Protein AF-A0A6J4I215-F1 (afdb_monomer_lite)
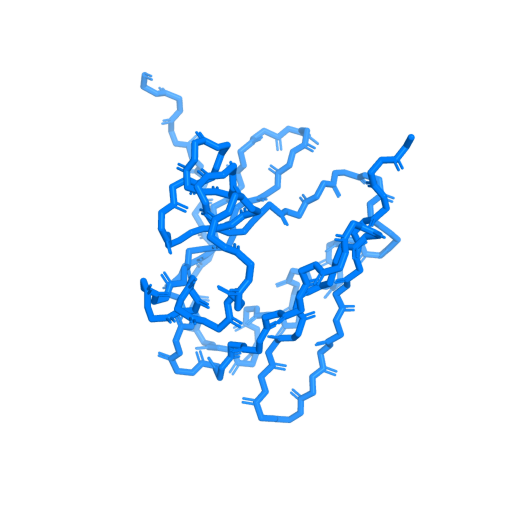
Secondary structure (DSSP, 8-state):
---EEEEE-SSEEEEEETTS-EEEEEGGGEEEEEEETTTEEEEEE-GGGGGG--SHHHHHHHHHHH-SSEEEEETTSTTHHHHHHHHHHHH-PPEEE----

Structure (mmCIF, N/CA/C/O backbone):
data_AF-A0A6J4I215-F1
#
_entry.id   AF-A0A6J4I215-F1
#
loop_
_atom_site.group_PDB
_atom_site.id
_atom_site.type_symbol
_atom_site.label_atom_id
_atom_site.label_alt_id
_atom_site.label_comp_id
_atom_site.label_asym_id
_atom_site.label_entity_id
_atom_site.label_seq_id
_atom_site.pdbx_PDB_ins_code
_atom_site.Cartn_x
_atom_site.Cartn_y
_atom_site.Cartn_z
_atom_site.occupancy
_atom_site.B_iso_or_equiv
_atom_site.auth_seq_id
_atom_site.auth_comp_id
_atom_site.auth_asym_id
_atom_site.auth_atom_id
_atom_site.pdbx_PDB_model_num
ATOM 1 N N . GLU A 1 1 ? 19.430 -6.767 2.133 1.00 45.41 1 GLU A N 1
ATOM 2 C CA . GLU A 1 1 ? 18.292 -6.791 1.190 1.00 45.41 1 GLU A CA 1
ATOM 3 C C . GLU A 1 1 ? 17.007 -6.481 1.953 1.00 45.41 1 GLU A C 1
ATOM 5 O O . GLU A 1 1 ? 16.701 -7.161 2.928 1.00 45.41 1 GLU A O 1
ATOM 10 N N . TRP A 1 2 ? 16.311 -5.398 1.606 1.00 57.34 2 TRP A N 1
ATOM 11 C CA . TRP A 1 2 ? 15.031 -5.043 2.226 1.00 57.34 2 TRP A CA 1
ATOM 12 C C . TRP A 1 2 ? 13.935 -5.796 1.479 1.00 57.34 2 TRP A C 1
ATOM 14 O O . TRP A 1 2 ? 13.482 -5.339 0.437 1.00 57.34 2 TRP A O 1
ATOM 24 N N . ASN A 1 3 ? 13.563 -6.982 1.958 1.00 79.44 3 ASN A N 1
ATOM 25 C CA . ASN A 1 3 ? 12.494 -7.739 1.319 1.00 79.44 3 ASN A CA 1
ATOM 26 C C . ASN A 1 3 ? 11.148 -7.151 1.766 1.00 79.44 3 ASN A C 1
ATOM 28 O O . ASN A 1 3 ? 10.837 -7.160 2.965 1.00 79.44 3 ASN A O 1
ATOM 32 N N . THR A 1 4 ? 10.392 -6.592 0.824 1.00 87.62 4 THR A N 1
ATOM 33 C CA . THR A 1 4 ? 9.018 -6.141 1.047 1.00 87.62 4 THR A CA 1
ATOM 34 C C . THR A 1 4 ? 8.058 -7.097 0.359 1.00 87.62 4 THR A C 1
ATOM 36 O O . THR A 1 4 ? 8.311 -7.563 -0.748 1.00 87.62 4 THR A O 1
ATOM 39 N N . SER A 1 5 ? 6.952 -7.410 1.024 1.00 91.69 5 SER A N 1
ATOM 40 C CA . SER A 1 5 ? 5.907 -8.263 0.471 1.00 91.69 5 SER A CA 1
ATOM 41 C C . SER A 1 5 ? 4.550 -7.586 0.559 1.00 91.69 5 SER A C 1
ATOM 43 O O . SER A 1 5 ? 4.274 -6.787 1.460 1.00 91.69 5 SER A O 1
ATOM 45 N N . TYR A 1 6 ? 3.711 -7.914 -0.417 1.00 94.38 6 TYR A N 1
ATOM 46 C CA . TYR A 1 6 ? 2.378 -7.360 -0.585 1.00 94.38 6 TYR A CA 1
ATOM 47 C C . TYR A 1 6 ? 1.407 -8.526 -0.658 1.00 94.38 6 TYR A C 1
ATOM 49 O O . TYR A 1 6 ? 1.625 -9.481 -1.401 1.00 94.38 6 TYR A O 1
ATOM 57 N N . THR A 1 7 ? 0.347 -8.467 0.133 1.00 94.94 7 THR A N 1
ATOM 58 C CA . THR A 1 7 ? -0.722 -9.463 0.092 1.00 94.94 7 THR A CA 1
ATOM 59 C C . THR A 1 7 ? -2.032 -8.750 -0.167 1.00 94.94 7 THR A C 1
ATOM 61 O O . THR A 1 7 ? -2.431 -7.880 0.607 1.00 94.94 7 THR A O 1
ATOM 64 N N . VAL A 1 8 ? -2.670 -9.121 -1.271 1.00 95.75 8 VAL A N 1
ATOM 65 C CA . VAL A 1 8 ? -4.007 -8.672 -1.651 1.00 95.75 8 VAL A CA 1
ATOM 66 C C . VAL A 1 8 ? -5.025 -9.581 -0.963 1.00 95.75 8 VAL A C 1
ATOM 68 O O . VAL A 1 8 ? -4.913 -10.804 -1.045 1.00 95.75 8 VAL A O 1
ATOM 71 N N . SER A 1 9 ? -6.005 -8.992 -0.285 1.00 95.62 9 SER A N 1
ATOM 72 C CA . SER A 1 9 ? -7.162 -9.686 0.288 1.00 95.6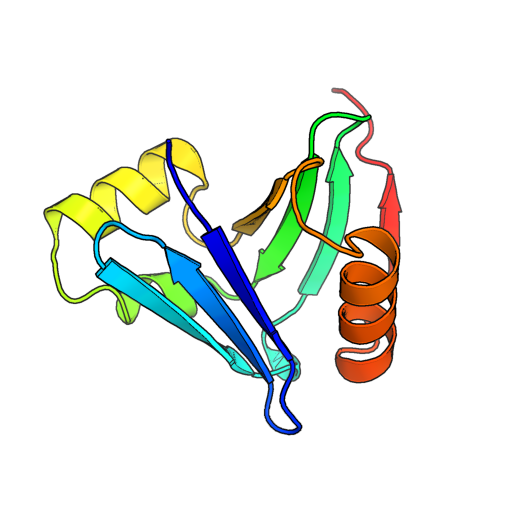2 9 SER A CA 1
ATOM 73 C C . SER A 1 9 ? -8.464 -8.976 -0.095 1.00 95.62 9 SER A C 1
ATOM 75 O O . SER A 1 9 ? -8.471 -7.936 -0.758 1.00 95.62 9 SER A O 1
ATOM 77 N N . ASP A 1 10 ? -9.605 -9.544 0.287 1.00 95.38 10 ASP A N 1
ATOM 78 C CA . ASP A 1 10 ? -10.909 -8.924 0.022 1.00 95.38 10 ASP A CA 1
ATOM 79 C C . ASP A 1 10 ? -11.117 -7.629 0.806 1.00 95.38 10 ASP A C 1
ATOM 81 O O . ASP A 1 10 ? -11.726 -6.695 0.290 1.00 95.38 10 ASP A O 1
ATOM 85 N N . ASP A 1 11 ? -10.545 -7.524 2.004 1.00 94.75 11 ASP A N 1
ATOM 86 C CA . ASP A 1 11 ? -10.675 -6.349 2.861 1.00 94.75 11 ASP A CA 1
ATOM 87 C C . ASP A 1 11 ? -9.615 -5.268 2.599 1.00 94.75 11 ASP A C 1
ATOM 89 O O . ASP A 1 11 ? -9.881 -4.094 2.869 1.00 94.75 11 ASP A O 1
ATOM 93 N N . GLY A 1 12 ? -8.455 -5.609 2.022 1.00 96.38 12 GLY A N 1
ATOM 94 C CA . GLY A 1 12 ? -7.431 -4.606 1.747 1.00 96.38 12 GLY A CA 1
ATOM 95 C C . GLY A 1 12 ? -6.099 -5.111 1.199 1.00 96.38 12 GLY A C 1
ATOM 96 O O . GLY A 1 12 ? -5.935 -6.246 0.753 1.00 96.38 12 GLY A O 1
ATOM 97 N N . LEU A 1 13 ? -5.115 -4.217 1.262 1.00 96.50 13 LEU A N 1
ATOM 98 C CA . LEU A 1 13 ? -3.722 -4.472 0.927 1.00 96.50 13 LEU A CA 1
ATOM 99 C C . LEU A 1 13 ? -2.892 -4.552 2.206 1.00 96.50 13 LEU A C 1
ATOM 101 O O . LEU A 1 13 ? -2.852 -3.611 3.000 1.00 96.50 13 LEU A O 1
ATOM 105 N N . THR A 1 14 ? -2.164 -5.650 2.378 1.00 95.56 14 THR A N 1
ATOM 106 C CA . THR A 1 14 ? -1.192 -5.794 3.462 1.00 95.56 14 THR A CA 1
ATOM 107 C C . THR A 1 14 ? 0.220 -5.572 2.934 1.00 95.56 14 THR A C 1
ATOM 109 O O . THR A 1 14 ? 0.678 -6.320 2.075 1.00 95.56 14 THR A O 1
ATOM 112 N N . TYR A 1 15 ? 0.916 -4.573 3.475 1.00 94.00 15 TYR A N 1
ATOM 113 C CA . TYR A 1 15 ? 2.329 -4.288 3.225 1.00 94.00 15 TYR A CA 1
ATOM 114 C C . TYR A 1 15 ? 3.176 -4.807 4.384 1.00 94.00 15 TYR A C 1
ATOM 116 O O . TYR A 1 15 ? 2.929 -4.461 5.544 1.00 94.00 15 TYR A O 1
ATOM 124 N N . ARG A 1 16 ? 4.184 -5.625 4.081 1.00 92.44 16 ARG A N 1
ATOM 125 C CA . ARG A 1 16 ? 5.117 -6.167 5.070 1.00 92.44 16 ARG A CA 1
ATOM 126 C C . ARG A 1 16 ? 6.556 -5.928 4.662 1.00 92.44 16 ARG A C 1
ATOM 128 O O . ARG A 1 16 ? 6.897 -5.956 3.485 1.00 92.44 16 ARG A O 1
ATOM 135 N N . THR A 1 17 ? 7.410 -5.752 5.655 1.00 89.00 17 THR A N 1
ATOM 136 C CA . THR A 1 17 ? 8.855 -5.628 5.478 1.00 89.00 17 THR A CA 1
ATOM 137 C C . THR A 1 17 ? 9.583 -6.641 6.354 1.00 89.00 17 THR A C 1
ATOM 139 O O . THR A 1 17 ? 9.127 -6.994 7.446 1.00 89.00 17 THR A O 1
ATOM 142 N N . SER A 1 18 ? 10.770 -7.063 5.925 1.00 86.50 18 SER A N 1
ATOM 143 C CA . SER A 1 18 ? 11.624 -7.970 6.703 1.00 86.50 18 SER A CA 1
ATOM 144 C C . SER A 1 18 ? 12.066 -7.408 8.061 1.00 86.50 18 SER A C 1
ATOM 146 O O . SER A 1 18 ? 12.369 -8.178 8.967 1.00 86.50 18 SER A O 1
ATOM 148 N N . ASN A 1 19 ? 12.067 -6.081 8.243 1.00 84.12 19 ASN A N 1
ATOM 149 C CA . ASN A 1 19 ? 12.391 -5.433 9.520 1.00 84.12 19 ASN A CA 1
ATOM 150 C C . ASN A 1 19 ? 11.190 -5.302 10.481 1.00 84.12 19 ASN A C 1
ATOM 152 O O . ASN A 1 19 ? 11.314 -4.636 11.507 1.00 84.12 19 ASN A O 1
ATOM 156 N N . GLY A 1 20 ? 10.047 -5.926 10.172 1.00 86.19 20 GLY A N 1
ATOM 157 C CA . GLY A 1 20 ? 8.922 -6.061 11.100 1.00 86.19 20 GLY A CA 1
ATOM 158 C C . GLY A 1 20 ? 7.827 -4.998 10.982 1.00 86.19 20 GLY A C 1
ATOM 159 O O . GLY A 1 20 ? 6.988 -4.900 11.878 1.00 86.19 20 GLY A O 1
ATOM 160 N N . ILE A 1 21 ? 7.794 -4.207 9.903 1.00 89.69 21 ILE A N 1
ATOM 161 C CA . ILE A 1 21 ? 6.627 -3.371 9.589 1.00 89.69 21 ILE A CA 1
ATOM 162 C C . ILE A 1 21 ? 5.565 -4.274 8.957 1.00 89.69 21 ILE A C 1
ATOM 164 O O . ILE A 1 21 ? 5.852 -5.019 8.025 1.00 89.69 21 ILE A O 1
ATOM 168 N N . ALA A 1 22 ? 4.338 -4.203 9.468 1.00 91.88 22 ALA A N 1
ATOM 169 C CA . ALA A 1 22 ? 3.168 -4.862 8.905 1.00 91.88 22 ALA A CA 1
ATOM 170 C C . ALA A 1 22 ? 1.996 -3.880 8.963 1.00 91.88 22 ALA A C 1
ATOM 172 O O . ALA A 1 22 ? 1.533 -3.538 10.050 1.00 91.88 22 ALA A O 1
ATOM 173 N N . LEU A 1 23 ? 1.572 -3.392 7.801 1.00 93.12 23 LEU A N 1
ATOM 174 C CA . LEU A 1 23 ? 0.523 -2.389 7.653 1.00 93.12 23 LEU A CA 1
ATOM 175 C C . LEU A 1 23 ? -0.613 -2.984 6.844 1.00 93.12 23 LEU A C 1
ATOM 177 O O . LEU A 1 23 ? -0.382 -3.480 5.743 1.00 93.12 23 LEU A O 1
ATOM 181 N N . HIS A 1 24 ? -1.824 -2.910 7.376 1.00 95.81 24 HIS A N 1
ATOM 182 C CA . HIS A 1 24 ? -3.023 -3.256 6.636 1.00 95.81 24 HIS A CA 1
ATOM 183 C C . HIS A 1 24 ? -3.750 -1.979 6.206 1.00 95.81 24 HIS A C 1
ATOM 185 O O . HIS A 1 24 ? -4.050 -1.112 7.033 1.00 95.81 24 HIS A O 1
ATOM 191 N N . TYR A 1 25 ? -4.024 -1.868 4.912 1.00 95.75 25 TYR A N 1
ATOM 192 C CA . TYR A 1 25 ? -4.741 -0.757 4.308 1.00 95.75 25 TYR A CA 1
ATOM 193 C C . TYR A 1 25 ? -6.046 -1.266 3.706 1.00 95.75 25 TYR A C 1
ATOM 195 O O . TYR A 1 25 ? -5.998 -1.894 2.646 1.00 95.75 25 TYR A O 1
ATOM 203 N N . PRO A 1 26 ? -7.204 -0.961 4.321 1.00 96.50 26 PRO A N 1
ATOM 204 C CA . PRO A 1 26 ? -8.484 -1.202 3.678 1.00 96.50 26 PRO A CA 1
ATOM 205 C C . PRO A 1 26 ? -8.519 -0.536 2.304 1.00 96.50 26 PRO A C 1
ATOM 207 O O . PRO A 1 26 ? -7.931 0.536 2.126 1.00 96.50 26 PRO A O 1
ATOM 210 N N . TRP A 1 27 ? -9.232 -1.112 1.337 1.00 96.25 27 TRP A N 1
ATOM 211 C CA . TRP A 1 27 ? -9.277 -0.549 -0.022 1.00 96.25 27 TRP A CA 1
ATOM 212 C C . TRP A 1 27 ? -9.729 0.917 -0.054 1.00 96.25 27 TRP A C 1
ATOM 214 O O . TRP A 1 27 ? -9.187 1.714 -0.814 1.00 96.25 27 TRP A O 1
ATOM 224 N N . THR A 1 28 ? -10.627 1.312 0.854 1.00 95.38 28 THR A N 1
ATOM 225 C CA . THR A 1 28 ? -11.104 2.697 1.035 1.00 95.38 28 THR A CA 1
ATOM 226 C C . THR A 1 28 ? -10.015 3.689 1.464 1.00 95.38 28 THR A C 1
ATOM 228 O O . THR A 1 28 ? -10.210 4.906 1.380 1.00 95.38 28 THR A O 1
ATOM 231 N N . HIS A 1 29 ? -8.876 3.195 1.953 1.00 95.44 29 HIS A N 1
ATOM 232 C CA . HIS A 1 29 ? -7.734 3.997 2.386 1.00 95.44 29 HIS A CA 1
ATOM 233 C C . HIS A 1 29 ? -6.672 4.141 1.294 1.00 95.44 29 HIS A C 1
ATOM 235 O O . HIS A 1 29 ? -5.794 4.991 1.447 1.00 95.44 29 HIS A O 1
ATOM 241 N N . VAL A 1 30 ? -6.750 3.358 0.215 1.00 96.06 30 VAL A N 1
ATOM 242 C CA . VAL A 1 30 ? -5.930 3.535 -0.987 1.00 96.06 30 VAL A CA 1
ATOM 243 C C . VAL A 1 30 ? -6.503 4.707 -1.783 1.00 96.06 30 VAL A C 1
ATOM 245 O O . VAL A 1 30 ? -7.710 4.802 -1.986 1.00 96.06 30 VAL A O 1
ATOM 248 N N . ARG A 1 31 ? -5.650 5.654 -2.176 1.00 95.19 31 ARG A N 1
ATOM 249 C CA . ARG A 1 31 ? -6.074 6.926 -2.785 1.00 95.19 31 ARG A CA 1
ATOM 250 C C . ARG A 1 31 ? -5.703 7.036 -4.254 1.00 95.19 31 ARG A C 1
ATOM 252 O O . ARG A 1 31 ? -6.486 7.560 -5.037 1.00 95.19 31 ARG A O 1
ATOM 259 N N . GLU A 1 32 ? -4.524 6.551 -4.614 1.00 95.12 32 GLU A N 1
ATOM 260 C CA . GLU A 1 32 ? -3.958 6.685 -5.954 1.00 95.12 32 GLU A CA 1
ATOM 261 C C . GLU A 1 32 ? -2.761 5.740 -6.085 1.00 95.12 32 GLU A C 1
ATOM 263 O O . GLU A 1 32 ? -2.110 5.415 -5.088 1.00 95.12 32 GLU A O 1
ATOM 268 N N . ILE A 1 33 ? -2.449 5.327 -7.313 1.00 94.19 33 ILE A N 1
ATOM 269 C CA . ILE A 1 33 ? -1.149 4.736 -7.628 1.00 94.19 33 ILE A CA 1
ATOM 270 C C . ILE A 1 33 ? -0.403 5.669 -8.570 1.00 94.19 33 ILE A C 1
ATOM 272 O O . ILE A 1 33 ? -0.900 5.987 -9.650 1.00 94.19 33 ILE A O 1
ATOM 276 N N . ARG A 1 34 ? 0.812 6.047 -8.184 1.00 92.31 34 ARG A N 1
ATOM 277 C CA . ARG A 1 34 ? 1.728 6.830 -9.005 1.00 92.31 34 ARG A CA 1
ATOM 278 C C . ARG A 1 34 ? 2.837 5.935 -9.538 1.00 92.31 34 ARG A C 1
ATOM 280 O O . ARG A 1 34 ? 3.572 5.334 -8.761 1.00 92.31 34 ARG A O 1
ATOM 287 N N . ALA A 1 35 ? 2.981 5.857 -10.853 1.00 81.25 35 ALA A N 1
ATOM 288 C CA . ALA A 1 35 ? 4.180 5.292 -11.460 1.00 81.25 35 ALA A CA 1
ATOM 289 C C . ALA A 1 35 ? 5.313 6.326 -11.362 1.00 81.25 35 ALA A C 1
ATOM 291 O O . ALA A 1 35 ? 5.153 7.447 -11.844 1.00 81.25 35 ALA A O 1
ATOM 292 N N . ASP A 1 36 ? 6.423 5.962 -10.720 1.00 75.56 36 ASP A N 1
ATOM 293 C CA . ASP A 1 36 ? 7.598 6.817 -10.515 1.00 75.56 36 ASP A CA 1
ATOM 294 C C . A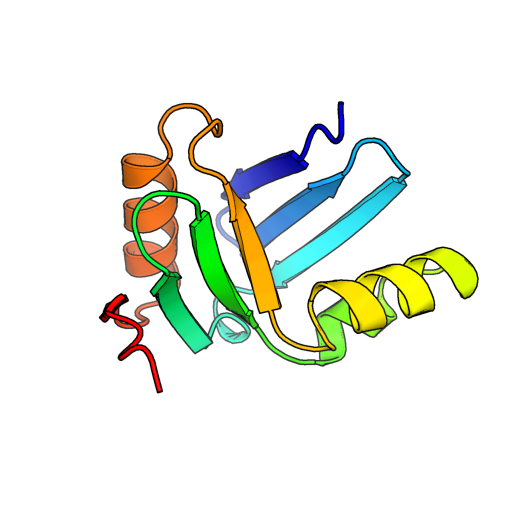SP A 1 36 ? 8.783 6.219 -11.287 1.00 75.56 36 ASP A C 1
ATOM 296 O O . ASP A 1 36 ? 9.676 5.586 -10.724 1.00 75.56 36 ASP A O 1
ATOM 300 N N . GLY A 1 37 ? 8.724 6.351 -12.615 1.00 71.19 37 GLY A N 1
ATOM 301 C CA . GLY A 1 37 ? 9.705 5.764 -13.529 1.00 71.19 37 GLY A CA 1
ATOM 302 C C . GLY A 1 37 ? 9.760 4.232 -13.477 1.00 71.19 37 GLY A C 1
ATOM 303 O O . GLY A 1 37 ? 8.794 3.562 -13.098 1.00 71.19 37 GLY A O 1
ATOM 304 N N . ASP A 1 38 ? 10.905 3.686 -13.884 1.00 74.75 38 ASP A N 1
ATOM 305 C CA . ASP A 1 38 ? 11.152 2.242 -13.953 1.00 74.75 38 ASP A CA 1
ATOM 306 C C . ASP A 1 38 ? 11.487 1.614 -12.587 1.00 74.75 38 ASP A C 1
ATOM 308 O O . ASP A 1 38 ? 11.286 0.417 -12.392 1.00 74.75 38 ASP A O 1
ATOM 312 N N . ASP A 1 39 ? 11.951 2.403 -11.613 1.00 81.44 39 ASP A N 1
ATOM 313 C CA . ASP A 1 39 ? 12.508 1.869 -10.363 1.00 81.44 39 ASP A CA 1
ATOM 314 C C . ASP A 1 39 ? 11.433 1.445 -9.345 1.00 81.44 39 ASP A C 1
ATOM 316 O O . ASP A 1 39 ? 11.610 0.476 -8.588 1.00 81.44 39 ASP A O 1
ATOM 320 N N . LYS A 1 40 ? 10.306 2.169 -9.285 1.00 88.81 40 LYS A N 1
ATOM 321 C CA . LYS A 1 40 ? 9.210 1.887 -8.344 1.00 88.81 40 LYS A CA 1
ATOM 322 C C . LYS A 1 40 ? 7.888 2.538 -8.755 1.00 88.81 40 LYS A C 1
ATOM 324 O O . LYS A 1 40 ? 7.826 3.507 -9.495 1.00 88.81 40 LYS A O 1
ATOM 329 N N . ALA A 1 41 ? 6.793 1.998 -8.233 1.00 91.56 41 ALA A N 1
ATOM 330 C CA . ALA A 1 41 ? 5.527 2.722 -8.124 1.00 91.56 41 ALA A CA 1
ATOM 331 C C . ALA A 1 41 ? 5.298 3.124 -6.662 1.00 91.56 41 ALA A C 1
ATOM 333 O O . ALA A 1 41 ? 5.836 2.498 -5.749 1.00 91.56 41 ALA A O 1
ATOM 334 N N . GLU A 1 42 ? 4.488 4.146 -6.428 1.00 93.75 42 GLU A N 1
ATOM 335 C CA . GLU A 1 42 ? 4.037 4.557 -5.104 1.00 93.75 42 GLU A CA 1
ATOM 336 C C . GLU A 1 42 ? 2.526 4.352 -4.994 1.00 93.75 42 GLU A C 1
ATOM 338 O O . GLU A 1 42 ? 1.759 4.842 -5.822 1.00 93.75 42 GLU A O 1
ATOM 343 N N . VAL A 1 43 ? 2.082 3.658 -3.948 1.00 94.69 43 VAL A N 1
ATOM 344 C CA . VAL A 1 43 ? 0.663 3.611 -3.581 1.00 94.69 43 VAL A CA 1
ATOM 345 C C . VAL A 1 43 ? 0.431 4.673 -2.521 1.00 94.69 43 VAL A C 1
ATOM 347 O O . VAL A 1 43 ? 0.982 4.590 -1.420 1.00 94.69 43 VAL A O 1
ATOM 350 N N . LEU A 1 44 ? -0.379 5.673 -2.852 1.00 94.81 44 LEU A N 1
ATOM 351 C CA . LEU A 1 44 ? -0.805 6.702 -1.915 1.00 94.81 44 LEU A CA 1
ATOM 352 C C . LEU A 1 44 ? -1.920 6.143 -1.034 1.00 94.81 44 LEU A C 1
ATOM 354 O O . LEU A 1 44 ? -2.914 5.600 -1.518 1.00 94.81 44 LEU A O 1
ATOM 358 N N . VAL A 1 45 ? -1.746 6.283 0.273 1.00 94.88 45 VAL A N 1
ATOM 359 C CA . VAL A 1 45 ? -2.598 5.690 1.303 1.00 94.88 45 VAL A CA 1
ATOM 360 C C . VAL A 1 45 ? -2.906 6.701 2.403 1.00 94.88 45 VAL A C 1
ATOM 362 O O . VAL A 1 45 ? -2.191 7.685 2.591 1.00 94.88 45 VAL A O 1
ATOM 365 N N . SER A 1 46 ? -3.971 6.457 3.167 1.00 92.56 46 SER A N 1
ATOM 366 C CA . SER A 1 46 ? -4.279 7.250 4.360 1.00 92.56 46 SER A CA 1
ATOM 367 C C . SER A 1 46 ? -3.101 7.285 5.344 1.00 92.56 46 SER A C 1
ATOM 369 O O . SER A 1 46 ? -2.476 6.260 5.636 1.00 92.56 46 SER A O 1
ATOM 371 N N . ASN A 1 47 ? -2.868 8.461 5.936 1.00 89.56 47 ASN A N 1
ATOM 372 C CA . ASN A 1 47 ? -1.842 8.682 6.960 1.00 89.56 47 ASN A CA 1
ATOM 373 C C . ASN A 1 47 ? -2.061 7.843 8.228 1.00 89.56 47 ASN A C 1
ATOM 375 O O . ASN A 1 47 ? -1.150 7.704 9.043 1.00 89.56 47 ASN A O 1
ATOM 379 N N . GLU A 1 48 ? -3.255 7.284 8.413 1.00 85.31 48 GLU A N 1
ATOM 380 C CA . GLU A 1 48 ? -3.589 6.431 9.553 1.00 85.31 48 GLU A CA 1
ATOM 381 C C . GLU A 1 48 ? -2.767 5.138 9.579 1.00 85.31 48 GLU A C 1
ATOM 383 O O . GLU A 1 48 ? -2.460 4.637 10.661 1.00 85.31 48 GLU A O 1
ATOM 388 N N . GLY A 1 49 ? -2.321 4.629 8.423 1.00 84.94 49 GLY A N 1
ATOM 389 C CA . GLY A 1 49 ? -1.549 3.384 8.359 1.00 84.94 49 GLY A CA 1
ATOM 390 C C . GLY A 1 49 ? -0.270 3.425 9.192 1.00 84.94 49 GLY A C 1
ATOM 391 O O . GLY A 1 49 ? 0.044 2.484 9.913 1.00 84.94 49 GLY A O 1
ATOM 392 N N . VAL A 1 50 ? 0.425 4.566 9.210 1.00 87.06 50 VAL A N 1
ATOM 393 C CA . VAL A 1 50 ? 1.692 4.722 9.944 1.00 87.06 50 VAL A CA 1
ATOM 394 C C . VAL A 1 50 ? 1.532 4.576 11.465 1.00 87.06 50 VAL A C 1
ATOM 396 O O . VAL A 1 50 ? 2.508 4.323 12.174 1.00 87.06 50 VAL A O 1
ATOM 399 N N . THR A 1 51 ? 0.311 4.733 11.987 1.00 87.50 51 THR A N 1
ATOM 400 C CA . THR A 1 51 ? 0.015 4.567 13.418 1.00 87.50 51 THR A CA 1
ATOM 401 C C . THR A 1 51 ? 0.027 3.100 13.856 1.00 87.50 51 THR A C 1
ATOM 403 O O . THR A 1 51 ? 0.252 2.832 15.035 1.00 87.50 51 THR A O 1
ATOM 406 N N . GLN A 1 52 ? -0.102 2.158 12.912 1.00 91.19 52 GLN A N 1
ATOM 407 C CA . GLN A 1 52 ? -0.024 0.715 13.169 1.00 91.19 52 GLN A CA 1
ATOM 408 C C . GLN A 1 52 ? 1.408 0.263 13.512 1.00 91.19 52 GLN A C 1
ATOM 410 O O . GLN A 1 52 ? 1.603 -0.764 14.165 1.00 91.19 52 GLN A O 1
ATOM 415 N N . ILE A 1 53 ? 2.431 1.045 13.135 1.00 89.94 53 ILE A N 1
ATOM 416 C CA . ILE A 1 53 ? 3.829 0.758 13.479 1.00 89.94 53 ILE A CA 1
ATOM 417 C C . ILE A 1 53 ? 4.043 1.030 14.971 1.00 89.94 53 ILE A C 1
ATOM 419 O O . ILE A 1 53 ? 4.237 2.172 15.400 1.00 89.94 53 ILE A O 1
ATOM 423 N N . ARG A 1 54 ? 4.033 -0.042 15.769 1.00 88.19 54 ARG A N 1
ATOM 424 C CA . ARG A 1 54 ? 4.161 0.034 17.235 1.00 88.19 54 ARG A CA 1
ATOM 425 C C . ARG A 1 54 ? 5.546 0.498 17.687 1.00 88.19 54 ARG A C 1
ATOM 427 O O . ARG A 1 54 ? 5.659 1.113 18.741 1.00 88.19 54 ARG A O 1
ATOM 434 N N . GLN A 1 55 ? 6.589 0.232 16.898 1.00 90.50 55 GLN A N 1
ATOM 435 C CA . GLN A 1 55 ? 7.961 0.637 17.207 1.00 90.50 55 GLN A CA 1
ATOM 436 C C . GLN A 1 55 ? 8.220 2.092 16.769 1.00 90.50 55 GLN A C 1
ATOM 438 O O . GLN A 1 55 ? 8.253 2.363 15.565 1.00 90.50 55 GLN A O 1
ATOM 443 N N . PRO A 1 56 ? 8.450 3.043 17.700 1.00 91.25 56 PRO A N 1
ATOM 444 C CA . PRO A 1 56 ? 8.575 4.463 17.362 1.00 91.25 56 PRO A CA 1
ATOM 445 C C . PRO A 1 56 ? 9.715 4.770 16.388 1.00 91.25 56 PRO A C 1
ATOM 447 O O . PRO A 1 56 ? 9.561 5.626 15.521 1.00 91.25 56 PRO A O 1
ATOM 450 N N . PHE A 1 57 ? 10.833 4.049 16.507 1.00 91.50 57 PHE A N 1
ATOM 451 C CA . PHE A 1 57 ? 11.990 4.206 15.630 1.00 91.50 57 PHE A CA 1
ATOM 452 C C . PHE A 1 57 ? 11.690 3.769 14.190 1.00 91.50 57 PHE A C 1
ATOM 454 O O . PHE A 1 57 ? 11.900 4.546 13.264 1.00 91.50 57 PHE A O 1
ATOM 461 N N . LEU A 1 58 ? 11.106 2.580 13.991 1.00 89.88 58 LEU A N 1
ATOM 462 C CA . LEU A 1 58 ? 10.683 2.128 12.658 1.00 89.88 58 LEU A CA 1
ATOM 463 C C . LEU A 1 58 ? 9.616 3.045 12.059 1.00 89.88 58 LEU A C 1
ATOM 465 O O . LEU A 1 58 ? 9.638 3.326 10.864 1.00 89.88 58 LEU A O 1
ATOM 469 N N . ARG A 1 59 ? 8.709 3.560 12.894 1.00 91.19 59 ARG A N 1
ATOM 470 C CA . ARG A 1 59 ? 7.697 4.533 12.476 1.00 91.19 59 ARG A CA 1
ATOM 471 C C . ARG A 1 59 ? 8.334 5.827 11.975 1.00 91.19 59 ARG A C 1
ATOM 473 O O . ARG A 1 59 ? 7.891 6.385 10.973 1.00 91.19 59 ARG A O 1
ATOM 480 N N . TRP A 1 60 ? 9.359 6.311 12.672 1.00 91.12 60 TRP A N 1
ATOM 481 C CA . TRP A 1 60 ? 10.123 7.480 12.251 1.00 91.12 60 TRP A CA 1
ATOM 482 C C . TRP A 1 60 ? 10.891 7.211 10.950 1.00 91.12 60 TRP A C 1
ATOM 484 O O . TRP A 1 60 ? 10.772 8.008 10.025 1.00 91.12 60 TRP A O 1
ATOM 494 N N . LEU A 1 61 ? 11.572 6.066 10.824 1.00 89.00 61 LEU A N 1
ATOM 495 C CA . LEU A 1 61 ? 12.272 5.673 9.593 1.00 89.00 61 LEU A CA 1
ATOM 496 C C . LEU A 1 61 ? 11.330 5.562 8.389 1.00 89.00 61 LEU A C 1
ATOM 498 O O . LEU A 1 61 ? 11.636 6.092 7.324 1.00 89.00 61 LEU A O 1
ATOM 502 N N . HIS A 1 62 ? 10.161 4.938 8.561 1.00 88.38 62 HIS A N 1
ATOM 503 C CA . HIS A 1 62 ? 9.143 4.865 7.511 1.00 88.38 62 HIS A CA 1
ATOM 504 C C . HIS A 1 62 ? 8.712 6.265 7.062 1.00 88.38 62 HIS A C 1
ATOM 506 O O . HIS A 1 62 ? 8.627 6.536 5.868 1.00 88.38 62 HIS A O 1
ATOM 512 N N . ARG A 1 63 ? 8.486 7.182 8.015 1.00 90.00 63 ARG A N 1
ATOM 513 C CA . ARG A 1 63 ? 8.144 8.579 7.711 1.00 90.00 63 ARG A CA 1
ATOM 514 C C . ARG A 1 63 ? 9.272 9.339 7.023 1.00 90.00 63 ARG A C 1
ATOM 516 O O . ARG A 1 63 ? 8.983 10.195 6.199 1.00 90.00 63 ARG A O 1
ATOM 523 N N . GLN A 1 64 ? 10.528 9.053 7.339 1.00 89.19 64 GLN A N 1
ATOM 524 C CA . GLN A 1 64 ? 11.662 9.679 6.661 1.00 89.19 64 GLN A CA 1
ATOM 525 C C . GLN A 1 64 ? 11.794 9.184 5.214 1.00 89.19 64 GLN A C 1
ATOM 527 O O . GLN A 1 64 ? 11.915 9.999 4.308 1.00 89.19 64 GLN A O 1
ATOM 532 N N . GLY A 1 65 ? 11.709 7.869 4.981 1.00 84.56 65 GLY A N 1
ATOM 533 C CA . GLY A 1 65 ? 11.879 7.294 3.640 1.00 84.56 65 GLY A CA 1
ATOM 534 C C . GLY A 1 65 ? 10.677 7.505 2.717 1.00 84.56 65 GLY A C 1
ATOM 535 O O . GLY A 1 65 ? 10.836 7.831 1.544 1.00 84.56 65 GLY A O 1
ATOM 536 N N . PHE A 1 66 ? 9.467 7.353 3.255 1.00 83.81 66 PHE A N 1
ATOM 537 C CA . PHE A 1 66 ? 8.226 7.346 2.482 1.00 83.81 66 PHE A CA 1
ATOM 538 C C . PHE A 1 66 ? 7.196 8.331 3.033 1.00 83.81 66 PHE A C 1
ATOM 540 O O . PHE A 1 66 ? 6.059 8.348 2.605 1.00 83.81 66 PHE A O 1
ATOM 547 N N . GLY A 1 67 ? 7.505 9.214 3.976 1.00 87.56 67 GLY A N 1
ATOM 548 C CA . GLY A 1 67 ? 6.450 10.049 4.563 1.00 87.56 67 GLY A CA 1
ATOM 549 C C . GLY A 1 67 ? 5.336 9.231 5.252 1.00 87.56 67 GLY A C 1
ATOM 550 O O . GLY A 1 67 ? 5.487 8.040 5.543 1.00 87.56 67 GLY A O 1
ATOM 551 N N . PRO A 1 68 ? 4.212 9.881 5.588 1.00 87.31 68 PRO A N 1
ATOM 552 C CA . PRO A 1 68 ? 3.140 9.247 6.355 1.00 87.31 68 PRO A CA 1
ATOM 553 C C . PRO A 1 68 ? 2.115 8.465 5.517 1.00 87.31 68 PRO A C 1
ATOM 555 O O . PRO A 1 68 ? 1.393 7.660 6.098 1.00 87.31 68 PRO A O 1
ATOM 558 N N . GLY A 1 69 ? 2.037 8.693 4.202 1.00 92.25 69 GLY A N 1
ATOM 559 C CA . GLY A 1 69 ? 0.887 8.293 3.377 1.00 92.25 69 GLY A CA 1
ATOM 560 C C . GLY A 1 69 ? 1.250 7.672 2.032 1.00 92.25 69 GLY A C 1
ATOM 561 O O . GLY A 1 69 ? 0.515 7.831 1.063 1.00 92.25 69 GLY A O 1
ATOM 562 N N . ARG A 1 70 ? 2.401 7.008 1.933 1.00 92.44 70 ARG A N 1
ATOM 563 C CA . ARG A 1 70 ? 2.793 6.281 0.721 1.00 92.44 70 ARG A CA 1
ATOM 564 C C . ARG A 1 70 ? 3.590 5.037 1.082 1.00 92.44 70 ARG A C 1
ATOM 566 O O . ARG A 1 70 ? 4.344 5.036 2.057 1.00 92.44 70 ARG A O 1
ATOM 573 N N . ILE A 1 71 ? 3.397 3.994 0.286 1.00 92.38 71 ILE A N 1
ATOM 574 C CA . ILE A 1 71 ? 4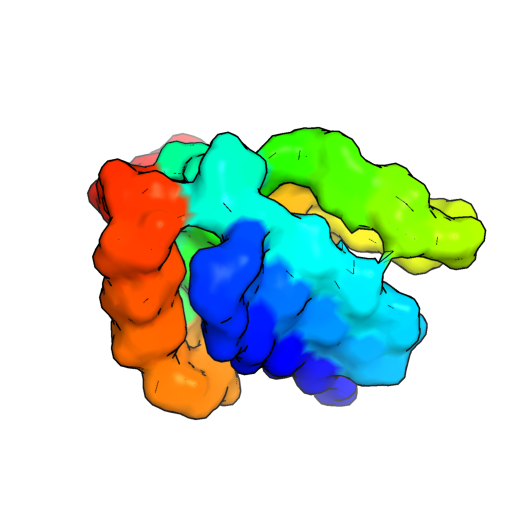.189 2.765 0.319 1.00 92.38 71 ILE A CA 1
ATOM 575 C C . ILE A 1 71 ? 4.797 2.539 -1.072 1.00 92.38 71 ILE A C 1
ATOM 577 O O . ILE A 1 71 ? 4.112 2.755 -2.077 1.00 92.38 71 ILE A O 1
ATOM 581 N N . PRO A 1 72 ? 6.075 2.139 -1.164 1.00 92.38 72 PRO A N 1
ATOM 582 C CA . PRO A 1 72 ? 6.691 1.818 -2.447 1.00 92.38 72 PRO A CA 1
ATOM 583 C C . PRO A 1 72 ? 6.182 0.462 -2.957 1.00 92.38 72 PRO A C 1
ATOM 585 O O . PRO A 1 72 ? 5.810 -0.382 -2.150 1.00 92.38 72 PRO A O 1
ATOM 588 N N . ILE A 1 73 ? 6.231 0.229 -4.268 1.00 92.38 73 ILE A N 1
ATOM 589 C CA . ILE A 1 73 ? 6.208 -1.082 -4.937 1.00 92.38 73 ILE A CA 1
ATOM 590 C C . ILE A 1 73 ? 7.413 -1.110 -5.882 1.00 92.38 73 ILE A C 1
ATOM 592 O O . ILE A 1 73 ? 7.391 -0.506 -6.959 1.00 92.38 73 ILE A O 1
ATOM 596 N N . TYR A 1 74 ? 8.482 -1.775 -5.454 1.00 90.62 74 TYR A N 1
ATOM 597 C CA . TYR A 1 74 ? 9.754 -1.819 -6.177 1.00 90.62 74 TYR A CA 1
ATOM 598 C C . TYR A 1 74 ? 9.686 -2.687 -7.436 1.00 90.62 74 TYR A C 1
ATOM 600 O O . TYR A 1 74 ? 8.940 -3.663 -7.469 1.00 90.62 74 TYR A O 1
ATOM 608 N N . ALA A 1 75 ? 10.510 -2.374 -8.440 1.00 87.38 75 ALA A N 1
ATOM 609 C CA . ALA A 1 75 ? 10.615 -3.143 -9.685 1.00 87.38 75 ALA A CA 1
ATOM 610 C C . ALA A 1 75 ? 10.907 -4.643 -9.473 1.00 87.38 75 ALA A C 1
ATOM 612 O O . ALA A 1 75 ? 10.438 -5.475 -10.239 1.00 87.38 75 ALA A O 1
ATOM 613 N N . GLY A 1 76 ? 11.635 -4.996 -8.407 1.00 87.50 76 GLY A N 1
ATOM 614 C CA . GLY A 1 76 ? 11.968 -6.384 -8.065 1.00 87.50 76 GLY A CA 1
ATOM 615 C C . GLY A 1 76 ? 10.830 -7.206 -7.446 1.00 87.50 76 GLY A C 1
ATOM 616 O O . GLY A 1 76 ? 11.056 -8.360 -7.091 1.00 87.50 76 GLY A O 1
ATOM 617 N N . VAL A 1 77 ? 9.633 -6.636 -7.270 1.00 88.94 77 VAL A N 1
ATOM 618 C CA . VAL A 1 77 ? 8.460 -7.379 -6.788 1.00 88.94 77 VAL A CA 1
ATOM 619 C C . VAL A 1 77 ? 7.986 -8.339 -7.878 1.00 88.94 77 VAL A C 1
ATOM 621 O O . VAL A 1 77 ? 7.713 -7.935 -9.008 1.00 88.94 77 VAL A O 1
ATOM 624 N N . GLU A 1 78 ? 7.862 -9.618 -7.531 1.00 88.19 78 GLU A N 1
ATOM 625 C CA . GLU A 1 78 ? 7.329 -10.630 -8.440 1.00 88.19 78 GLU A CA 1
ATOM 626 C C . GLU A 1 78 ? 5.904 -10.269 -8.885 1.00 88.19 78 GLU A C 1
ATOM 628 O O . GLU A 1 78 ? 5.074 -9.861 -8.071 1.00 88.19 78 GLU A O 1
ATOM 633 N N . ALA A 1 79 ? 5.633 -10.399 -10.188 1.00 90.62 79 ALA A N 1
ATOM 634 C CA . ALA A 1 79 ? 4.353 -10.038 -10.800 1.00 90.62 79 ALA A CA 1
ATOM 635 C C . ALA A 1 79 ? 3.884 -8.608 -10.448 1.00 90.62 79 ALA A C 1
ATOM 637 O O . ALA A 1 79 ? 2.689 -8.362 -10.268 1.00 90.62 79 ALA A O 1
ATOM 638 N N . ARG A 1 80 ? 4.826 -7.655 -10.358 1.00 91.62 80 ARG A N 1
ATOM 639 C CA . ARG A 1 80 ? 4.564 -6.252 -10.004 1.00 91.62 80 ARG A CA 1
ATOM 640 C C . ARG A 1 80 ? 3.372 -5.656 -10.748 1.00 91.62 80 ARG A C 1
ATOM 642 O O . ARG A 1 80 ? 2.503 -5.080 -10.105 1.00 91.62 80 ARG A O 1
ATOM 649 N N . ASP A 1 81 ? 3.318 -5.775 -12.069 1.00 91.44 81 ASP A N 1
ATOM 650 C CA . ASP A 1 81 ? 2.247 -5.140 -12.845 1.00 91.44 81 ASP A CA 1
ATOM 651 C C . ASP A 1 81 ? 0.878 -5.754 -12.529 1.00 91.44 81 ASP A C 1
ATOM 653 O O . ASP A 1 81 ? -0.088 -5.021 -12.329 1.00 91.44 81 ASP A O 1
ATOM 657 N N . THR A 1 82 ? 0.819 -7.075 -12.332 1.00 93.88 82 THR A N 1
ATOM 658 C CA . THR A 1 82 ? -0.387 -7.778 -11.870 1.00 93.88 82 THR A CA 1
ATOM 659 C C . THR A 1 82 ? -0.815 -7.316 -10.477 1.00 93.88 82 THR A C 1
ATOM 661 O O . THR A 1 82 ? -1.994 -7.057 -10.253 1.00 93.88 82 THR A O 1
ATOM 664 N N . LEU A 1 83 ? 0.126 -7.148 -9.542 1.00 94.69 83 LEU A N 1
ATOM 665 C CA . LEU A 1 83 ? -0.166 -6.585 -8.220 1.00 94.69 83 LEU A CA 1
ATOM 666 C C . LEU A 1 83 ? -0.757 -5.174 -8.339 1.00 94.69 83 LEU 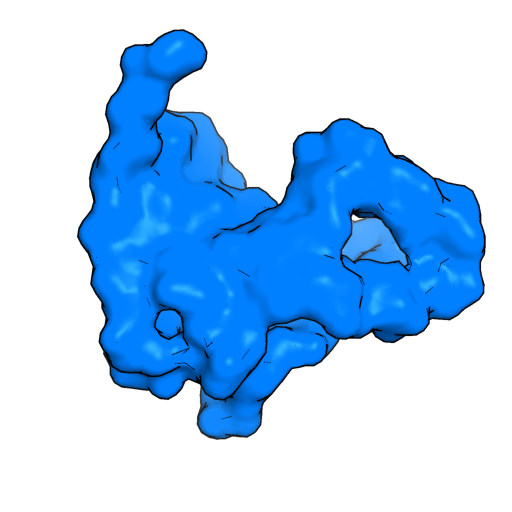A C 1
ATOM 668 O O . LEU A 1 83 ? -1.739 -4.849 -7.673 1.00 94.69 83 LEU A O 1
ATOM 672 N N . ILE A 1 84 ? -0.170 -4.327 -9.183 1.00 94.00 84 ILE A N 1
ATOM 673 C CA . ILE A 1 84 ? -0.677 -2.976 -9.414 1.00 94.00 84 ILE A CA 1
ATOM 674 C C . ILE A 1 84 ? -2.079 -3.055 -10.049 1.00 94.00 84 ILE A C 1
ATOM 676 O O . ILE A 1 84 ? -2.923 -2.211 -9.739 1.00 94.00 84 ILE A O 1
ATOM 680 N N . ASP A 1 85 ? -2.356 -4.006 -10.953 1.00 94.31 85 ASP A N 1
ATOM 681 C CA . ASP A 1 85 ? -3.675 -4.178 -11.602 1.00 94.31 85 ASP A CA 1
ATOM 682 C C . ASP A 1 85 ? -4.733 -4.554 -10.569 1.00 94.31 85 ASP A C 1
ATOM 684 O O . ASP A 1 85 ? -5.784 -3.915 -10.510 1.00 94.31 85 ASP A O 1
ATOM 688 N N . GLU A 1 86 ? -4.407 -5.484 -9.674 1.00 96.19 86 GLU A N 1
ATOM 689 C CA . GLU A 1 86 ? -5.278 -5.882 -8.569 1.00 96.19 86 GLU A CA 1
ATOM 690 C C . GLU A 1 86 ? -5.576 -4.723 -7.611 1.00 96.19 86 GLU A C 1
ATOM 692 O O . GLU A 1 86 ? -6.727 -4.526 -7.216 1.00 96.19 86 GLU A O 1
ATOM 697 N N . ILE A 1 87 ? -4.570 -3.914 -7.255 1.00 95.75 87 ILE A N 1
ATOM 698 C CA . ILE A 1 87 ? -4.784 -2.754 -6.377 1.00 95.75 87 ILE A CA 1
ATOM 699 C C . ILE A 1 87 ? -5.735 -1.758 -7.046 1.00 95.75 87 ILE A C 1
ATOM 701 O O . ILE A 1 87 ? -6.659 -1.275 -6.391 1.00 95.75 87 ILE A O 1
ATOM 705 N N . VAL A 1 88 ? -5.549 -1.459 -8.336 1.00 95.38 88 VAL A N 1
ATOM 706 C CA . VAL A 1 88 ? -6.448 -0.567 -9.094 1.00 95.38 88 VAL A CA 1
ATOM 707 C C . VAL A 1 88 ? -7.863 -1.125 -9.132 1.00 95.38 88 VAL A C 1
ATOM 709 O O . VAL A 1 88 ? -8.807 -0.405 -8.812 1.00 95.38 88 VAL A O 1
ATOM 712 N N . LEU A 1 89 ? -8.008 -2.403 -9.481 1.00 95.94 89 LEU A N 1
ATOM 713 C CA . LEU A 1 89 ? -9.300 -3.068 -9.596 1.00 95.94 89 LEU A CA 1
ATOM 714 C C . LEU A 1 89 ? -10.074 -3.030 -8.272 1.00 95.94 89 LEU A C 1
ATOM 716 O O . LEU A 1 89 ? -11.247 -2.663 -8.259 1.00 95.94 89 LEU A O 1
ATOM 720 N N . ARG A 1 90 ? -9.420 -3.377 -7.158 1.00 96.81 90 ARG A N 1
ATOM 721 C CA . ARG A 1 90 ? -10.077 -3.505 -5.847 1.00 96.81 90 ARG A CA 1
ATOM 722 C C . ARG A 1 90 ? -10.314 -2.173 -5.142 1.00 96.81 90 ARG A C 1
ATOM 724 O O . ARG A 1 90 ? -11.302 -2.033 -4.427 1.00 96.81 90 ARG A O 1
ATOM 731 N N . SER A 1 91 ? -9.435 -1.189 -5.333 1.00 95.25 91 SER A N 1
ATOM 732 C CA . SER A 1 91 ? -9.600 0.142 -4.728 1.00 95.25 91 SER A CA 1
ATOM 733 C C . SER A 1 91 ? -10.410 1.119 -5.582 1.00 95.25 91 SER A C 1
ATOM 735 O O . SER A 1 91 ? -10.891 2.125 -5.064 1.00 95.25 91 SER A O 1
ATOM 737 N N . GLY A 1 92 ? -10.557 0.857 -6.885 1.00 95.25 92 GLY A N 1
ATOM 738 C CA . GLY A 1 92 ? -11.210 1.766 -7.830 1.00 95.25 92 GLY A CA 1
ATOM 739 C C . GLY A 1 92 ? -10.432 3.062 -8.088 1.00 95.25 92 GLY A C 1
ATOM 740 O O . GLY A 1 92 ? -10.973 3.997 -8.685 1.00 95.25 92 GLY A O 1
ATOM 741 N N . VAL A 1 93 ? -9.179 3.155 -7.629 1.00 94.25 93 VAL A N 1
ATOM 742 C CA . VAL A 1 93 ? -8.342 4.347 -7.819 1.00 94.25 93 VAL A CA 1
ATOM 743 C C . VAL A 1 93 ? -7.738 4.381 -9.215 1.00 94.25 93 VAL A C 1
ATOM 745 O O . VAL A 1 93 ? -7.625 3.373 -9.906 1.00 94.25 93 VAL A O 1
ATOM 748 N N . ARG A 1 94 ? -7.303 5.566 -9.636 1.00 90.19 94 ARG A N 1
ATOM 749 C CA . ARG A 1 94 ? -6.629 5.740 -10.923 1.00 90.19 94 ARG A CA 1
ATOM 750 C C . ARG A 1 94 ? -5.123 5.544 -10.783 1.00 90.19 94 ARG A C 1
ATOM 752 O O . ARG A 1 94 ? -4.543 5.814 -9.730 1.00 90.19 94 ARG A O 1
ATOM 759 N N . ARG A 1 95 ? -4.504 5.131 -11.890 1.00 89.44 95 ARG A N 1
ATOM 760 C CA . ARG A 1 95 ? -3.060 5.254 -12.091 1.00 89.44 95 ARG A CA 1
ATOM 761 C C . ARG A 1 95 ? -2.735 6.620 -12.658 1.00 89.44 95 ARG A C 1
ATOM 763 O O . ARG A 1 95 ? -3.387 7.058 -13.605 1.00 89.44 95 ARG A O 1
ATOM 770 N N . SER A 1 96 ? -1.705 7.245 -12.118 1.00 88.56 96 SER A N 1
ATOM 771 C CA . SER A 1 96 ? -1.095 8.442 -12.676 1.00 88.56 96 SER A CA 1
ATOM 772 C C . SER A 1 96 ? 0.376 8.183 -12.973 1.00 88.56 96 SER A C 1
ATOM 774 O O . SER A 1 96 ? 1.054 7.410 -12.292 1.00 88.56 96 SER A O 1
ATOM 776 N N . THR A 1 97 ? 0.881 8.838 -14.007 1.00 80.12 97 THR A N 1
ATOM 777 C CA . THR A 1 97 ? 2.318 8.946 -14.239 1.00 80.12 97 THR A CA 1
ATOM 778 C C . THR A 1 97 ? 2.811 10.118 -13.403 1.00 80.12 97 THR A C 1
ATOM 780 O O . THR A 1 97 ? 2.274 11.221 -13.520 1.00 80.12 97 THR A O 1
ATOM 783 N N . GLY A 1 98 ? 3.788 9.897 -12.526 1.00 65.62 98 GLY A N 1
ATOM 784 C CA . GLY A 1 98 ? 4.411 10.989 -11.792 1.00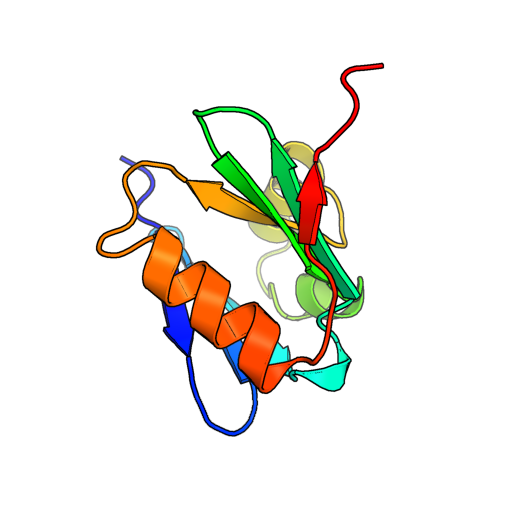 65.62 98 GLY A CA 1
ATOM 785 C C . GLY A 1 98 ? 5.108 11.924 -12.775 1.00 65.62 98 GLY A C 1
ATOM 786 O O . GLY A 1 98 ? 6.074 11.530 -13.423 1.00 65.62 98 GLY A O 1
ATOM 787 N N . THR A 1 99 ? 4.627 13.158 -12.918 1.00 52.69 99 THR A N 1
ATOM 788 C CA . THR A 1 99 ? 5.389 14.198 -13.611 1.00 52.69 99 THR A CA 1
ATOM 789 C C . THR A 1 99 ? 6.602 14.512 -12.742 1.00 52.69 99 THR A C 1
ATOM 791 O O . THR A 1 99 ? 6.432 15.054 -11.649 1.00 52.69 99 THR A O 1
ATOM 794 N N . MET A 1 100 ? 7.808 14.154 -13.198 1.00 45.69 100 MET A N 1
ATOM 795 C CA . MET A 1 100 ? 9.055 14.656 -12.613 1.00 45.69 100 MET A CA 1
ATOM 796 C C . MET A 1 100 ? 8.953 16.185 -12.560 1.00 45.69 100 MET A C 1
ATOM 798 O O . MET A 1 100 ? 8.891 16.834 -13.603 1.00 45.69 100 MET A O 1
ATOM 802 N N . SER A 1 101 ? 8.831 16.740 -11.354 1.00 40.25 101 SER A N 1
ATOM 803 C CA . SER A 1 101 ? 8.970 18.175 -11.084 1.00 40.25 101 SER A CA 1
ATOM 804 C C . SER A 1 101 ? 10.282 18.405 -10.363 1.00 40.25 101 SER A C 1
ATOM 806 O O . SER A 1 101 ? 10.588 17.585 -9.468 1.00 40.25 101 SER A O 1
#

pLDDT: mean 88.44, std 10.77, range [40.25, 96.81]

Foldseek 3Di:
DWDWDWDDDLQAIWIDTPVGDTFGAGLQQFAEWEDAPQFWIKTFGDLVRLVSPPDVVVSVVCCVVPNRTIDIGGNPDPVSVVVVVSSCVNNVHYYDYDDDD

Organism: NCBI:txid1672391

Radius of gyration: 12.79 Å; chains: 1; bounding box: 30×29×32 Å

Sequence (101 aa):
EWNTSYTVSDDGLTYRTSNGIALHYPWTHVREIRADGDDKAEVLVSNEGVTQIRQPFLRWLHRQGFGPGRIPIYAGVEARDTLIDEIVLRSGVRRSTGTMS